Protein AF-A0A0E1X6I6-F1 (afdb_monomer_lite)

Sequence (113 aa):
MNKNIIIKSIAALTILTSVTGVGTTIVEGIQQTAKAEHNVKQVQNTNISPYKGIVRIGSATGFVVGKNTILTNKHVLPGVQVGSTILAHPNGENDTGGYYKVKKSFHTQDLKI

Organism: NCBI:txid548470

pLDDT: mean 78.75, std 18.74, range [41.06, 97.94]

Secondary structure (DSSP, 8-state):
--HHHHHHHHHHHHHHHHHTT----------------------S--SSTTGGGEEEETTEEEEEEETTEEE--GGGGGG--TT-EEEES-BTTTB-S-EEE------GGG---

Structure (mmCIF, N/CA/C/O backbone):
data_AF-A0A0E1X6I6-F1
#
_entry.id   AF-A0A0E1X6I6-F1
#
loop_
_atom_site.group_PDB
_atom_site.id
_atom_site.type_symbol
_atom_site.label_atom_id
_atom_site.label_alt_id
_atom_site.label_comp_id
_atom_site.label_asym_id
_atom_site.label_entity_id
_atom_site.label_seq_id
_atom_site.pdbx_PDB_ins_code
_atom_site.Cartn_x
_atom_site.Cartn_y
_atom_site.Cartn_z
_atom_site.occupancy
_atom_site.B_iso_or_equiv
_atom_site.auth_seq_id
_atom_site.auth_comp_id
_atom_site.auth_asym_id
_atom_site.auth_atom_id
_atom_site.pdbx_PDB_model_num
ATOM 1 N N . MET A 1 1 ? -9.426 58.871 51.198 1.00 53.06 1 MET A N 1
ATOM 2 C CA . MET A 1 1 ? -9.136 57.598 50.498 1.00 53.06 1 MET A CA 1
ATOM 3 C C . MET A 1 1 ? -8.787 56.543 51.543 1.00 53.06 1 MET A C 1
ATOM 5 O O . MET A 1 1 ? -7.884 56.778 52.336 1.00 53.06 1 MET A O 1
ATOM 9 N N . ASN A 1 2 ? -9.558 55.455 51.643 1.00 58.84 2 ASN A N 1
ATOM 10 C CA . ASN A 1 2 ? -9.388 54.471 52.718 1.00 58.84 2 ASN A CA 1
ATOM 11 C C . ASN A 1 2 ? -8.121 53.631 52.466 1.00 58.84 2 ASN A C 1
ATOM 13 O O . ASN A 1 2 ? -8.029 52.949 51.445 1.00 58.84 2 ASN A O 1
ATOM 17 N N . LYS A 1 3 ? -7.149 53.686 53.389 1.00 55.97 3 LYS A N 1
ATOM 18 C CA . LYS A 1 3 ? -5.836 53.017 53.284 1.00 55.97 3 LYS A CA 1
ATOM 19 C C . LYS A 1 3 ? -5.958 51.512 52.990 1.00 55.97 3 LYS A C 1
ATOM 21 O O . LYS A 1 3 ? -5.099 50.948 52.321 1.00 55.97 3 LYS A O 1
ATOM 26 N N . ASN A 1 4 ? -7.066 50.890 53.399 1.00 67.62 4 ASN A N 1
ATOM 27 C CA . ASN A 1 4 ? -7.338 49.467 53.187 1.00 67.62 4 ASN A CA 1
ATOM 28 C C . ASN A 1 4 ? -7.585 49.081 51.716 1.00 67.62 4 ASN A C 1
ATOM 30 O O . ASN A 1 4 ? -7.351 47.936 51.337 1.00 67.62 4 ASN A O 1
ATOM 34 N N . ILE A 1 5 ? -8.056 50.015 50.882 1.00 66.44 5 ILE A N 1
ATOM 35 C CA . ILE A 1 5 ? -8.331 49.758 49.458 1.00 66.44 5 ILE A CA 1
ATOM 36 C C . ILE A 1 5 ? -7.018 49.727 48.667 1.00 66.44 5 ILE A C 1
ATOM 38 O O . ILE A 1 5 ? -6.808 48.835 47.854 1.00 66.44 5 ILE A O 1
ATOM 42 N N . ILE A 1 6 ? -6.099 50.646 48.972 1.00 66.00 6 ILE A N 1
ATOM 43 C CA . ILE A 1 6 ? -4.792 50.755 48.305 1.00 66.00 6 ILE A CA 1
ATOM 44 C C . ILE A 1 6 ? -3.954 49.492 48.547 1.00 66.00 6 ILE A C 1
ATOM 46 O O . ILE A 1 6 ? -3.383 48.936 47.614 1.00 66.00 6 ILE A O 1
ATOM 50 N N . ILE A 1 7 ? -3.930 49.002 49.790 1.00 64.19 7 ILE A N 1
ATOM 51 C CA . ILE A 1 7 ? -3.150 47.816 50.177 1.00 64.19 7 ILE A CA 1
ATOM 52 C C . ILE A 1 7 ? -3.678 46.554 49.480 1.00 64.19 7 ILE A C 1
ATOM 54 O O . ILE A 1 7 ? -2.891 45.749 48.985 1.00 64.19 7 ILE A O 1
AT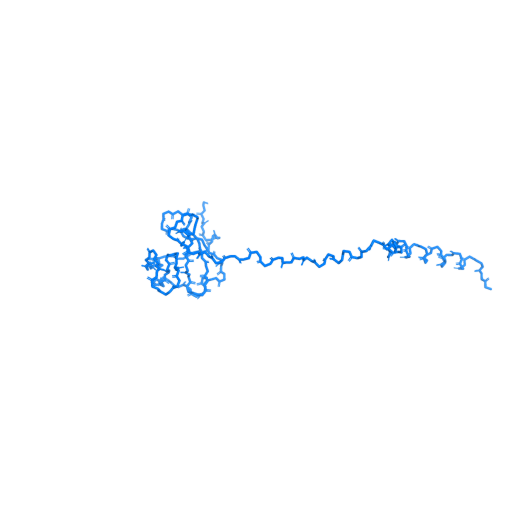OM 58 N N . LYS A 1 8 ? -5.006 46.401 49.376 1.00 60.88 8 LYS A N 1
ATOM 59 C CA . LYS A 1 8 ? -5.627 45.271 48.665 1.00 60.88 8 LYS A CA 1
ATOM 60 C C . LYS A 1 8 ? -5.335 45.303 47.163 1.00 60.88 8 LYS A C 1
ATOM 62 O O . LYS A 1 8 ? -5.052 44.254 46.593 1.00 60.88 8 LYS A O 1
ATOM 67 N N . SER A 1 9 ? -5.340 46.484 46.543 1.00 64.19 9 SER A N 1
ATOM 68 C CA . SER A 1 9 ? -5.000 46.638 45.123 1.00 64.19 9 SER A CA 1
ATOM 69 C C . SER A 1 9 ? -3.532 46.335 44.830 1.00 64.19 9 SER A C 1
ATOM 71 O O . SER A 1 9 ? -3.243 45.694 43.826 1.00 64.19 9 SER A O 1
ATOM 73 N N . ILE A 1 10 ? -2.608 46.739 45.710 1.00 72.00 10 ILE A N 1
ATOM 74 C CA . ILE A 1 10 ? -1.180 46.420 45.561 1.00 72.00 10 ILE A CA 1
ATOM 75 C C . ILE A 1 10 ? -0.957 44.915 45.703 1.00 72.00 10 ILE A C 1
ATOM 77 O O . ILE A 1 10 ? -0.315 44.326 44.843 1.00 72.00 10 ILE A O 1
ATOM 81 N N . ALA A 1 11 ? -1.544 44.271 46.717 1.00 67.88 11 ALA A N 1
ATOM 82 C CA . ALA A 1 11 ? -1.431 42.823 46.886 1.00 67.88 11 ALA A CA 1
ATOM 83 C C . ALA A 1 11 ? -2.009 42.050 45.686 1.00 67.88 11 ALA A C 1
ATOM 85 O O . ALA A 1 11 ? -1.384 41.109 45.202 1.00 67.88 11 ALA A O 1
ATOM 86 N N . ALA A 1 12 ? -3.162 42.474 45.159 1.00 65.75 12 ALA A N 1
ATOM 87 C CA . ALA A 1 12 ? -3.750 41.883 43.959 1.00 65.75 12 ALA A CA 1
ATOM 88 C C . ALA A 1 12 ? -2.872 42.093 42.712 1.00 65.75 12 ALA A C 1
ATOM 90 O O . ALA A 1 12 ? -2.722 41.170 41.917 1.00 65.75 12 ALA A O 1
ATOM 91 N N . LEU A 1 13 ? -2.251 43.268 42.559 1.00 69.00 13 LEU A N 1
ATOM 92 C CA . LEU A 1 13 ? -1.329 43.566 41.462 1.00 69.00 13 LEU A CA 1
ATOM 93 C C . LEU A 1 13 ? -0.035 42.745 41.565 1.00 69.00 13 LEU A C 1
ATOM 95 O O . LEU A 1 13 ? 0.435 42.249 40.552 1.00 69.00 13 LEU A O 1
ATOM 99 N N . THR A 1 14 ? 0.501 42.546 42.773 1.00 63.50 14 THR A N 1
ATOM 100 C CA . THR A 1 14 ? 1.675 41.693 43.026 1.00 63.50 14 THR A CA 1
ATOM 101 C C . THR A 1 14 ? 1.386 40.215 42.765 1.00 63.50 14 THR A C 1
ATOM 103 O O . THR A 1 14 ? 2.248 39.504 42.258 1.00 63.50 14 THR A O 1
ATOM 106 N N . ILE A 1 15 ? 0.178 39.738 43.084 1.00 64.88 15 ILE A N 1
ATOM 107 C CA . ILE A 1 15 ? -0.244 38.376 42.733 1.00 64.88 15 ILE A CA 1
ATOM 108 C C . ILE A 1 15 ? -0.419 38.262 41.219 1.00 64.88 15 ILE A C 1
ATOM 110 O O . ILE A 1 15 ? 0.055 37.302 40.628 1.00 64.88 15 ILE A O 1
ATOM 114 N N . LEU A 1 16 ? -1.040 39.253 40.572 1.00 56.38 16 LEU A N 1
ATOM 115 C CA . LEU A 1 16 ? -1.210 39.272 39.121 1.00 56.38 16 LEU A CA 1
ATOM 116 C C . LEU A 1 16 ? 0.145 39.245 38.398 1.00 56.38 16 LEU A C 1
ATOM 118 O O . LEU A 1 16 ? 0.325 38.422 37.510 1.00 56.38 16 LEU A O 1
ATOM 122 N N . THR A 1 17 ? 1.124 40.052 38.824 1.00 59.00 17 THR A N 1
ATOM 123 C CA . THR A 1 17 ? 2.478 40.052 38.241 1.00 59.00 17 THR A CA 1
ATOM 124 C C . THR A 1 17 ? 3.297 38.804 38.578 1.00 59.00 17 THR A C 1
ATOM 126 O O . THR A 1 17 ? 4.214 38.473 37.823 1.00 59.00 17 THR A O 1
ATOM 129 N N . SER A 1 18 ? 2.978 38.087 39.664 1.00 56.72 18 SER A N 1
ATOM 130 C CA . SER A 1 18 ? 3.620 36.809 39.989 1.00 56.72 18 SER A CA 1
ATOM 131 C C . SER A 1 18 ? 3.018 35.628 39.223 1.00 56.72 18 SER A C 1
ATOM 133 O O . SER A 1 18 ? 3.772 34.741 38.827 1.00 56.72 18 SER A O 1
ATOM 135 N N . VAL A 1 19 ? 1.710 35.630 38.917 1.00 57.09 19 VAL A N 1
ATOM 136 C CA . VAL A 1 19 ? 1.096 34.606 38.046 1.00 57.09 19 VAL A CA 1
ATOM 137 C C . VAL A 1 19 ? 1.307 34.874 36.553 1.00 57.09 19 VAL A C 1
ATOM 139 O O . VAL A 1 19 ? 1.332 33.923 35.776 1.00 57.09 19 VAL A O 1
ATOM 142 N N . THR A 1 20 ? 1.518 36.129 36.136 1.00 53.78 20 THR A N 1
ATOM 143 C CA . THR A 1 20 ? 1.819 36.490 34.735 1.00 53.78 20 THR A CA 1
ATOM 144 C C . THR A 1 20 ? 3.296 36.784 34.465 1.00 53.78 20 THR A C 1
ATOM 146 O O . THR A 1 20 ? 3.613 37.447 33.482 1.00 53.78 20 THR A O 1
ATOM 149 N N . GLY A 1 21 ? 4.210 36.272 35.294 1.00 52.81 21 GLY A N 1
ATOM 150 C CA . GLY A 1 21 ? 5.614 36.115 34.916 1.00 52.81 21 GLY A CA 1
ATOM 151 C C . GLY A 1 21 ? 6.363 37.414 34.616 1.00 52.81 21 GLY A C 1
ATOM 152 O O . GLY A 1 21 ? 6.793 37.638 33.489 1.00 52.81 21 GLY A O 1
ATOM 153 N N . VAL A 1 22 ? 6.667 38.207 35.644 1.00 49.22 22 VAL A N 1
ATOM 154 C CA . VAL A 1 22 ? 7.855 39.084 35.604 1.00 49.22 22 VAL A CA 1
ATOM 155 C C . VAL A 1 22 ? 9.059 38.295 36.117 1.00 49.22 22 VAL A C 1
ATOM 157 O O . VAL A 1 22 ? 9.660 38.583 37.145 1.00 49.22 22 VAL A O 1
ATOM 160 N N . GLY A 1 23 ? 9.369 37.235 35.379 1.00 43.28 23 GLY A N 1
ATOM 161 C CA . GLY A 1 23 ? 10.670 36.592 35.353 1.00 43.28 23 GLY A CA 1
ATOM 162 C C . GLY A 1 23 ? 11.327 36.953 34.033 1.00 43.28 23 GLY A C 1
ATOM 163 O O . GLY A 1 23 ? 11.592 36.076 33.222 1.00 43.28 23 GLY A O 1
ATOM 164 N N . THR A 1 24 ? 11.573 38.243 33.791 1.00 46.12 24 THR A N 1
ATOM 165 C CA . THR A 1 24 ? 12.577 38.660 32.810 1.00 46.12 24 THR A CA 1
ATOM 166 C C . THR A 1 24 ? 13.953 38.381 33.411 1.00 46.12 24 THR A C 1
ATOM 168 O O . THR A 1 24 ? 14.741 39.288 33.670 1.00 46.12 24 THR A O 1
ATOM 171 N N . THR A 1 25 ? 14.261 37.107 33.651 1.00 44.19 25 THR A N 1
ATOM 172 C CA . THR A 1 25 ? 15.604 36.676 33.319 1.00 44.19 25 THR A CA 1
ATOM 173 C C . THR A 1 25 ? 15.683 36.874 31.815 1.00 44.19 25 THR A C 1
ATOM 175 O O . THR A 1 25 ? 14.931 36.283 31.041 1.00 44.19 25 THR A O 1
ATOM 178 N N . ILE A 1 26 ? 16.561 37.778 31.395 1.00 47.53 26 ILE A N 1
ATOM 179 C CA . ILE A 1 26 ? 17.111 37.763 30.047 1.00 47.53 26 ILE A CA 1
ATOM 180 C C . ILE A 1 26 ? 17.920 36.460 29.965 1.00 47.53 26 ILE A C 1
ATOM 182 O O . ILE A 1 26 ? 19.140 36.447 30.041 1.00 47.53 26 ILE A O 1
ATOM 186 N N . VAL A 1 27 ? 17.227 35.324 29.936 1.00 43.34 27 VAL A N 1
ATOM 187 C CA . VAL A 1 27 ? 17.717 34.152 29.240 1.00 43.34 27 VAL A CA 1
ATOM 188 C C . VAL A 1 27 ? 17.558 34.589 27.803 1.00 43.34 27 VAL A C 1
ATOM 190 O O . VAL A 1 27 ? 16.425 34.838 27.383 1.00 43.34 27 VAL A O 1
ATOM 193 N N . GLU A 1 28 ? 18.681 34.814 27.112 1.00 41.31 28 GLU A N 1
ATOM 194 C CA . GLU A 1 28 ? 18.721 34.921 25.653 1.00 41.31 28 GLU A CA 1
ATOM 195 C C . GLU A 1 28 ? 17.601 34.060 25.114 1.00 41.31 28 GLU A C 1
ATOM 197 O O . GLU A 1 28 ? 17.586 32.857 25.380 1.00 41.31 28 GLU A O 1
ATOM 202 N N . GLY A 1 29 ? 16.600 34.707 24.517 1.00 41.06 29 GLY A N 1
ATOM 203 C CA . GLY A 1 29 ? 15.396 34.038 24.089 1.00 41.06 29 GLY A CA 1
ATOM 204 C C . GLY A 1 29 ? 15.802 32.920 23.150 1.00 41.06 29 GLY A C 1
ATOM 205 O O . GLY A 1 29 ? 15.913 33.125 21.944 1.00 41.06 29 GLY A O 1
ATOM 206 N N . ILE A 1 30 ? 15.955 31.713 23.691 1.00 50.22 30 ILE A N 1
ATOM 207 C CA . ILE A 1 30 ? 15.656 30.507 22.965 1.00 50.22 30 ILE A CA 1
ATOM 208 C C . ILE A 1 30 ? 14.159 30.656 22.770 1.00 50.22 30 ILE A C 1
ATOM 210 O O . ILE A 1 30 ? 13.346 30.189 23.566 1.00 50.22 30 ILE A O 1
ATOM 214 N N . GLN A 1 31 ? 13.797 31.400 21.723 1.00 45.81 31 GLN A N 1
ATOM 215 C CA . GLN A 1 31 ? 12.590 31.130 20.995 1.00 45.81 31 GLN A CA 1
ATOM 216 C C . GLN A 1 31 ? 12.594 29.615 20.860 1.00 45.81 31 GLN A C 1
ATOM 218 O O . GLN A 1 31 ? 13.330 29.056 20.047 1.00 45.81 31 GLN A O 1
ATOM 223 N N . GLN A 1 32 ? 11.775 28.936 21.656 1.00 51.53 32 GLN A N 1
ATOM 224 C CA . GLN A 1 32 ? 11.335 27.600 21.313 1.00 51.53 32 GLN A CA 1
ATOM 225 C C . GLN A 1 32 ? 10.344 27.737 20.151 1.00 51.53 32 GLN A C 1
ATOM 227 O O . GLN A 1 32 ? 9.231 27.229 20.176 1.00 51.53 32 GLN A O 1
ATOM 232 N N . THR A 1 33 ? 10.759 28.446 19.098 1.00 50.88 33 THR A N 1
ATOM 233 C CA . THR A 1 33 ? 10.411 28.065 17.749 1.00 50.88 33 THR A CA 1
ATOM 234 C C . THR A 1 33 ? 10.890 26.632 17.677 1.00 50.88 33 THR A C 1
ATOM 236 O O . THR A 1 33 ? 12.098 26.390 17.703 1.00 50.88 33 THR A O 1
ATOM 239 N N . ALA A 1 34 ? 9.962 25.674 17.703 1.00 50.91 34 ALA A N 1
ATOM 240 C CA . ALA A 1 34 ? 10.299 24.304 17.378 1.00 50.91 34 ALA A CA 1
ATOM 241 C C . ALA A 1 34 ? 11.086 24.383 16.071 1.00 50.91 34 ALA A C 1
ATOM 243 O O . ALA A 1 34 ? 10.536 24.772 15.037 1.00 50.91 34 ALA A O 1
ATOM 244 N N . LYS A 1 35 ? 12.396 24.122 16.128 1.00 52.72 35 LYS A N 1
ATOM 245 C CA . LYS A 1 35 ? 13.163 23.905 14.916 1.00 52.72 35 LYS A CA 1
ATOM 246 C C . LYS A 1 35 ? 12.565 22.639 14.333 1.00 52.72 35 LYS A C 1
ATOM 248 O O . LYS A 1 35 ? 12.928 21.537 14.726 1.00 52.72 35 LYS A O 1
ATOM 253 N N . ALA A 1 36 ? 11.590 22.798 13.447 1.00 55.81 36 ALA A N 1
ATOM 254 C CA . ALA A 1 36 ? 11.210 21.755 12.525 1.00 55.81 36 ALA A CA 1
ATOM 255 C C . ALA A 1 36 ? 12.398 21.630 11.575 1.00 55.81 36 ALA A C 1
ATOM 257 O O . ALA A 1 36 ? 12.421 22.209 10.491 1.00 55.81 36 ALA A O 1
ATOM 258 N N . GLU A 1 37 ? 13.458 20.972 12.043 1.00 60.25 37 GLU A N 1
ATOM 259 C CA . GLU A 1 37 ? 14.500 20.506 11.155 1.00 60.25 37 GLU A CA 1
ATOM 260 C C . GLU A 1 37 ? 13.799 19.741 10.038 1.00 60.25 37 GLU A C 1
ATOM 262 O O . GLU A 1 37 ? 12.959 18.868 10.287 1.00 60.25 37 GLU A O 1
ATOM 267 N N . HIS A 1 38 ? 14.096 20.113 8.797 1.00 67.69 38 HIS A N 1
ATOM 268 C CA . HIS A 1 38 ? 13.558 19.438 7.631 1.00 67.69 38 HIS A CA 1
ATOM 269 C C . HIS A 1 38 ? 14.272 18.086 7.474 1.00 67.69 38 HIS A C 1
ATOM 271 O O . HIS A 1 38 ? 15.091 17.876 6.583 1.00 67.69 38 HIS A O 1
ATOM 277 N N . ASN A 1 39 ? 13.959 17.162 8.383 1.00 83.94 39 ASN A N 1
ATOM 278 C CA . ASN A 1 39 ? 14.558 15.836 8.516 1.00 83.94 39 ASN A CA 1
ATOM 279 C C . ASN A 1 39 ? 13.950 14.817 7.539 1.00 83.94 39 ASN A C 1
ATOM 281 O O . ASN A 1 39 ? 13.983 13.609 7.767 1.00 83.94 39 ASN A O 1
ATOM 285 N N . VAL A 1 40 ? 13.394 15.303 6.428 1.00 88.44 40 VAL A N 1
ATOM 286 C CA . VAL A 1 40 ? 12.818 14.479 5.369 1.00 88.44 40 VAL A CA 1
ATOM 287 C C . VAL A 1 40 ? 13.918 14.149 4.370 1.00 88.44 40 VAL A C 1
ATOM 289 O O . VAL A 1 40 ? 14.518 15.039 3.769 1.00 88.44 40 VAL A O 1
ATOM 292 N N . LYS A 1 41 ? 14.168 12.855 4.169 1.00 91.44 41 LYS A N 1
ATOM 293 C CA . LYS A 1 41 ? 15.079 12.353 3.138 1.00 91.44 41 LYS A CA 1
ATOM 294 C C . LYS A 1 41 ? 14.297 11.535 2.126 1.00 91.44 41 LYS A C 1
ATOM 296 O O . LYS A 1 41 ? 13.491 10.686 2.503 1.00 91.44 41 LYS A O 1
ATOM 301 N N . GLN A 1 42 ? 14.565 11.767 0.845 1.00 91.81 42 GLN A N 1
ATOM 302 C CA . GLN A 1 42 ? 14.031 10.920 -0.211 1.00 91.81 42 GLN A CA 1
ATOM 303 C C . GLN A 1 42 ? 14.668 9.530 -0.127 1.00 91.81 42 GLN A C 1
ATOM 305 O O . GLN A 1 42 ? 15.892 9.386 -0.079 1.00 91.81 42 GLN A O 1
ATOM 310 N N . VAL A 1 43 ? 13.824 8.503 -0.109 1.00 94.94 43 VAL A N 1
ATOM 311 C CA . VAL A 1 43 ? 14.259 7.108 -0.140 1.00 94.94 43 VAL A CA 1
ATOM 312 C C . VAL A 1 43 ? 14.672 6.766 -1.567 1.00 94.94 43 VAL A C 1
ATOM 314 O O . VAL A 1 43 ? 13.846 6.813 -2.469 1.00 94.94 43 VAL A O 1
ATOM 317 N N . GLN A 1 44 ? 15.943 6.414 -1.763 1.00 94.94 44 GLN A N 1
ATOM 318 C CA . GLN A 1 44 ? 16.482 6.117 -3.097 1.00 94.94 44 GLN A CA 1
ATOM 319 C C . GLN A 1 44 ? 16.217 4.680 -3.559 1.00 94.94 44 GLN A C 1
ATOM 321 O O . GLN A 1 44 ? 16.194 4.410 -4.754 1.00 94.94 44 GLN A O 1
ATOM 326 N N . ASN A 1 45 ? 16.028 3.751 -2.620 1.00 95.31 45 ASN A N 1
ATOM 327 C CA . ASN A 1 45 ? 15.742 2.351 -2.914 1.00 95.31 45 ASN A CA 1
ATOM 328 C C . ASN A 1 45 ? 14.576 1.869 -2.047 1.00 95.31 45 ASN A C 1
ATOM 330 O O . ASN A 1 45 ? 14.737 1.639 -0.848 1.00 95.31 45 ASN A O 1
ATOM 334 N N . THR A 1 46 ? 13.404 1.707 -2.658 1.00 97.69 46 THR A N 1
ATOM 335 C CA . THR A 1 46 ? 12.185 1.245 -1.982 1.00 97.69 46 THR A CA 1
ATOM 336 C C . THR A 1 46 ? 12.030 -0.280 -1.996 1.00 97.69 46 THR A C 1
ATOM 338 O O . THR A 1 46 ? 11.145 -0.809 -1.328 1.00 97.69 46 THR A O 1
ATOM 341 N N . ASN A 1 47 ? 12.914 -1.008 -2.692 1.00 96.38 47 ASN A N 1
ATOM 342 C C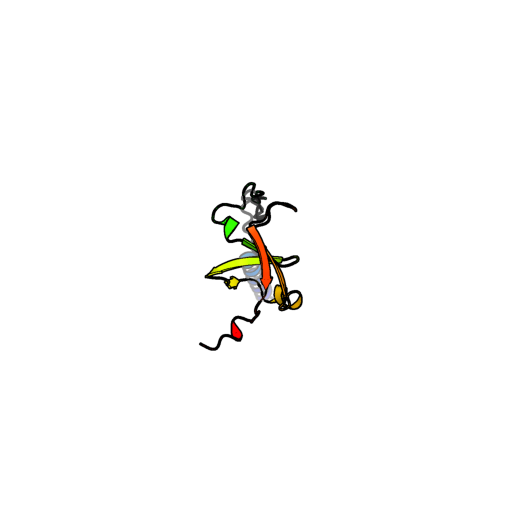A . ASN A 1 47 ? 12.863 -2.467 -2.843 1.00 96.38 47 ASN A CA 1
ATOM 343 C C . ASN A 1 47 ? 13.385 -3.238 -1.614 1.00 96.38 47 ASN A C 1
ATOM 345 O O . ASN A 1 47 ? 13.337 -4.472 -1.582 1.00 96.38 47 ASN A O 1
ATOM 349 N N . ILE A 1 48 ? 13.869 -2.528 -0.592 1.00 96.56 48 ILE A N 1
ATOM 350 C CA . ILE A 1 48 ? 14.410 -3.084 0.654 1.00 96.56 48 ILE A CA 1
ATOM 351 C C . ILE A 1 48 ? 13.519 -2.753 1.857 1.00 96.56 48 ILE A C 1
ATOM 353 O O . ILE A 1 48 ? 12.751 -1.791 1.844 1.00 96.56 48 ILE A O 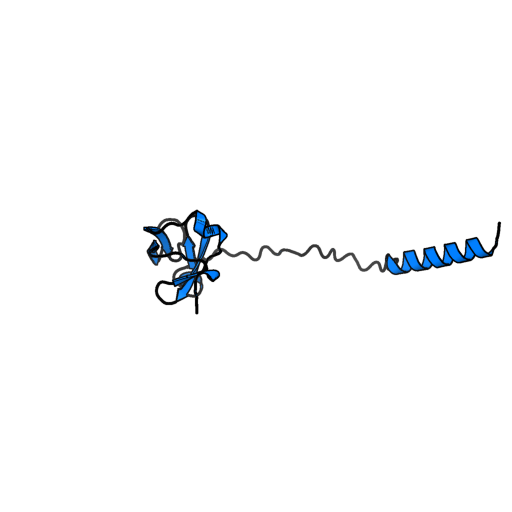1
ATOM 357 N N . SER A 1 49 ? 13.621 -3.550 2.921 1.00 95.94 49 SER A N 1
ATOM 358 C CA . SER A 1 49 ? 12.962 -3.246 4.198 1.00 95.94 49 SER A CA 1
ATOM 359 C C . SER A 1 49 ? 13.543 -1.960 4.818 1.00 95.94 49 SER A C 1
ATOM 361 O O . SER A 1 49 ? 14.756 -1.764 4.723 1.00 95.94 49 SER A O 1
ATOM 363 N N . PRO A 1 50 ? 12.731 -1.088 5.454 1.00 96.31 50 PRO A N 1
ATOM 364 C CA . PRO A 1 50 ? 11.285 -1.215 5.699 1.00 96.31 50 PRO A CA 1
ATOM 365 C C . PRO A 1 50 ? 10.397 -0.722 4.543 1.00 96.31 50 PRO A C 1
ATOM 367 O O . PRO A 1 50 ? 9.194 -0.978 4.536 1.00 96.31 50 PRO A O 1
ATOM 370 N N . TYR A 1 51 ? 10.968 -0.039 3.551 1.00 97.56 51 TYR A N 1
ATOM 371 C CA . TYR A 1 51 ? 10.235 0.650 2.481 1.00 97.56 51 TYR A CA 1
ATOM 372 C C . TYR A 1 51 ? 9.434 -0.288 1.579 1.00 97.56 51 TYR A C 1
ATOM 374 O O . TYR A 1 51 ? 8.350 0.074 1.127 1.00 97.56 51 TYR A O 1
ATOM 382 N N . LYS A 1 52 ? 9.910 -1.525 1.410 1.00 96.56 52 LYS A N 1
ATOM 383 C CA . LYS A 1 52 ? 9.204 -2.588 0.686 1.00 96.56 52 LYS A CA 1
ATOM 384 C C . LYS A 1 52 ? 7.814 -2.882 1.268 1.00 96.56 52 LYS A C 1
ATOM 386 O O . LYS A 1 52 ? 6.939 -3.372 0.562 1.00 96.56 52 LYS A O 1
ATOM 391 N N . GLY A 1 53 ? 7.600 -2.593 2.553 1.00 97.44 53 GLY A N 1
ATOM 392 C CA . GLY A 1 53 ? 6.306 -2.745 3.215 1.00 97.44 53 GLY A CA 1
ATOM 393 C C . GLY A 1 53 ? 5.325 -1.599 2.956 1.00 97.44 53 GLY A C 1
ATOM 394 O O . GLY A 1 53 ? 4.174 -1.701 3.368 1.00 97.44 53 GLY A O 1
ATOM 395 N N . ILE A 1 54 ? 5.739 -0.514 2.301 1.00 97.94 54 ILE A N 1
ATOM 396 C CA . ILE A 1 54 ? 4.896 0.658 2.042 1.00 97.94 54 ILE A CA 1
ATOM 397 C C . ILE A 1 54 ? 4.158 0.490 0.713 1.00 97.94 54 ILE A C 1
ATOM 399 O O . ILE A 1 54 ? 4.692 -0.053 -0.252 1.00 97.94 54 ILE A O 1
ATOM 403 N N . VAL A 1 55 ? 2.919 0.971 0.643 1.00 97.25 55 VAL A N 1
ATOM 404 C CA . VAL A 1 55 ? 2.109 0.943 -0.579 1.00 97.25 55 VAL A CA 1
ATOM 405 C C . VAL A 1 55 ? 1.494 2.306 -0.865 1.00 97.25 55 VAL A C 1
ATOM 407 O O . VAL A 1 55 ? 1.155 3.061 0.051 1.00 97.25 55 VAL A O 1
ATOM 410 N N . ARG A 1 56 ? 1.294 2.599 -2.150 1.00 95.62 56 ARG A N 1
ATOM 411 C CA . ARG A 1 56 ? 0.528 3.757 -2.613 1.00 95.62 56 ARG A CA 1
ATOM 412 C C . ARG A 1 56 ? -0.903 3.337 -2.927 1.00 95.62 56 ARG A C 1
ATOM 414 O O . ARG A 1 56 ? -1.137 2.383 -3.671 1.00 95.62 56 ARG A O 1
ATOM 421 N N . ILE A 1 57 ? -1.854 4.088 -2.386 1.00 94.56 57 ILE A N 1
ATOM 422 C CA . ILE A 1 57 ? -3.292 3.865 -2.517 1.00 94.56 57 ILE A CA 1
ATOM 423 C C . ILE A 1 57 ? -3.904 5.145 -3.092 1.00 94.56 57 ILE A C 1
ATOM 425 O O . ILE A 1 57 ? -4.206 6.082 -2.358 1.00 94.56 57 ILE A O 1
ATOM 429 N N . GLY A 1 58 ? -4.029 5.228 -4.420 1.00 89.50 58 GLY A N 1
ATOM 430 C CA . GLY A 1 58 ? -4.443 6.464 -5.092 1.00 89.50 58 GLY A CA 1
ATOM 431 C C . GLY A 1 58 ? -3.489 7.630 -4.789 1.00 89.50 58 GLY A C 1
ATOM 432 O O . GLY A 1 58 ? -2.313 7.595 -5.165 1.00 89.50 58 GLY A O 1
ATOM 433 N N . SER A 1 59 ? -3.998 8.657 -4.105 1.00 90.06 59 SER A N 1
ATOM 434 C CA . SER A 1 59 ? -3.242 9.825 -3.623 1.00 90.06 59 SER A CA 1
ATOM 435 C C . SER A 1 59 ? -2.771 9.708 -2.165 1.00 90.06 59 SER A C 1
ATOM 437 O O . SER A 1 59 ? -2.308 10.693 -1.597 1.00 90.06 59 SER A O 1
ATOM 439 N N . ALA A 1 60 ? -2.901 8.532 -1.550 1.00 93.81 60 ALA A N 1
ATOM 440 C CA . ALA A 1 60 ? -2.572 8.285 -0.152 1.00 93.81 60 ALA A CA 1
ATOM 441 C C . ALA A 1 60 ? -1.590 7.115 0.024 1.00 93.81 60 ALA A C 1
ATOM 443 O O . ALA A 1 60 ? -1.171 6.462 -0.939 1.00 93.81 60 ALA A O 1
ATOM 444 N N . THR A 1 61 ? -1.256 6.836 1.283 1.00 96.31 61 THR A N 1
ATOM 445 C CA . THR A 1 61 ? -0.276 5.822 1.684 1.00 96.31 61 THR A CA 1
ATOM 446 C C . THR A 1 61 ? -0.919 4.772 2.588 1.00 96.31 61 THR A C 1
ATOM 448 O O . THR A 1 61 ? -1.852 5.044 3.346 1.00 96.31 61 THR A O 1
ATOM 451 N N . GLY A 1 62 ? -0.399 3.554 2.530 1.00 96.31 62 GLY A N 1
ATOM 452 C CA . GLY A 1 62 ? -0.640 2.512 3.519 1.00 96.31 62 GLY A CA 1
ATOM 453 C C . GLY A 1 62 ? 0.608 1.662 3.707 1.00 96.31 62 GLY A C 1
ATOM 454 O O . GLY A 1 62 ? 1.645 1.908 3.086 1.00 96.31 62 GLY A O 1
ATOM 455 N N . PHE A 1 63 ? 0.508 0.639 4.543 1.00 97.75 63 PHE A N 1
ATOM 456 C CA . PHE A 1 63 ? 1.595 -0.311 4.745 1.00 97.75 63 PHE A CA 1
ATOM 457 C C . PHE A 1 63 ? 1.078 -1.725 4.990 1.00 97.75 63 PHE A C 1
ATOM 459 O O . PHE A 1 63 ? -0.018 -1.930 5.511 1.00 97.75 63 PHE A O 1
ATOM 466 N N . VAL A 1 64 ? 1.871 -2.709 4.584 1.00 97.81 64 VAL A N 1
ATOM 467 C CA . VAL A 1 64 ? 1.579 -4.134 4.721 1.00 97.81 64 VAL A CA 1
ATOM 468 C C . VAL A 1 64 ? 1.733 -4.547 6.184 1.00 97.81 64 VAL A C 1
ATOM 470 O O . VAL A 1 64 ? 2.773 -4.316 6.793 1.00 97.81 64 VAL A O 1
ATOM 473 N N . VAL A 1 65 ? 0.702 -5.189 6.736 1.00 96.38 65 VAL A N 1
ATOM 474 C CA . VAL A 1 65 ? 0.673 -5.696 8.126 1.00 96.38 65 VAL A CA 1
ATOM 475 C C . VAL A 1 65 ? 0.595 -7.220 8.207 1.00 96.38 65 VAL A C 1
ATOM 477 O O . VAL A 1 65 ? 0.701 -7.801 9.281 1.00 96.38 65 VAL A O 1
ATOM 480 N N . GLY A 1 66 ? 0.403 -7.888 7.071 1.00 95.69 66 GLY A N 1
ATOM 481 C CA . GLY A 1 66 ? 0.299 -9.338 6.996 1.00 95.69 66 GLY A CA 1
ATOM 482 C C . GLY A 1 66 ? 0.041 -9.806 5.572 1.00 95.69 66 GLY A C 1
ATOM 483 O O . GLY A 1 66 ? -0.004 -9.008 4.632 1.00 95.69 66 GLY A O 1
ATOM 484 N N . LYS A 1 67 ? -0.160 -11.116 5.406 1.00 97.19 67 LYS A N 1
ATOM 485 C CA . LYS A 1 67 ? -0.453 -11.710 4.096 1.00 97.19 67 LYS A CA 1
ATOM 486 C C . LYS A 1 67 ? -1.660 -11.012 3.463 1.00 97.19 67 LYS A C 1
ATOM 488 O O . LYS A 1 67 ? -2.764 -11.061 4.002 1.00 97.19 67 LYS A O 1
ATOM 493 N N . ASN A 1 68 ? -1.432 -10.370 2.317 1.00 95.88 68 ASN A N 1
ATOM 494 C CA . ASN A 1 68 ? -2.439 -9.659 1.522 1.00 95.88 68 ASN A CA 1
ATOM 495 C C . ASN A 1 68 ? -3.257 -8.613 2.308 1.00 95.88 68 ASN A C 1
ATOM 497 O O . ASN A 1 68 ? -4.389 -8.318 1.930 1.00 95.88 68 ASN A O 1
ATOM 501 N N . THR A 1 69 ? -2.708 -8.078 3.404 1.00 95.38 69 THR A N 1
ATOM 502 C CA . THR A 1 69 ? -3.418 -7.160 4.302 1.00 95.38 69 THR A CA 1
ATOM 503 C C . THR A 1 69 ? -2.603 -5.891 4.489 1.00 95.38 69 THR A C 1
ATOM 505 O O . THR A 1 69 ? -1.427 -5.942 4.854 1.00 95.38 69 THR A O 1
ATOM 508 N N . ILE A 1 70 ? -3.241 -4.752 4.236 1.00 95.69 70 ILE A N 1
ATOM 509 C CA . ILE A 1 70 ? -2.651 -3.418 4.328 1.00 95.69 70 ILE 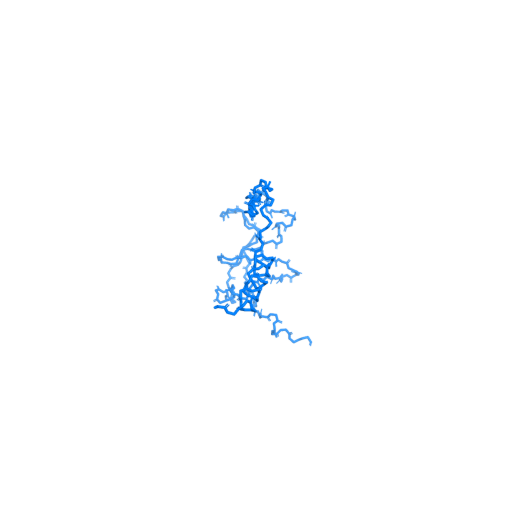A CA 1
ATOM 510 C C . ILE A 1 70 ? -3.481 -2.588 5.297 1.00 95.69 70 ILE A C 1
ATOM 512 O O . ILE A 1 70 ? -4.709 -2.669 5.289 1.00 95.69 70 ILE A O 1
ATOM 516 N N . LEU A 1 71 ? -2.803 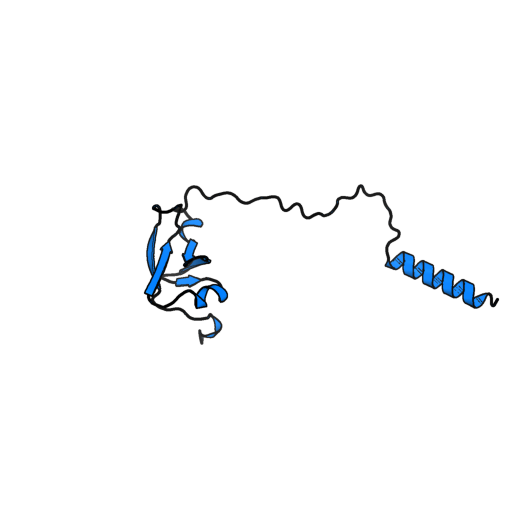-1.766 6.090 1.00 94.94 71 LEU A N 1
ATOM 517 C CA . LEU A 1 71 ? -3.424 -0.754 6.927 1.00 94.94 71 LEU A CA 1
ATOM 518 C C . LEU A 1 71 ? -3.254 0.632 6.294 1.00 94.94 71 LEU A C 1
ATOM 520 O O . LEU A 1 71 ? -2.195 0.977 5.770 1.00 94.94 71 LEU A O 1
ATOM 524 N N . THR A 1 72 ? -4.316 1.427 6.349 1.00 94.56 72 THR A N 1
ATOM 525 C CA . THR A 1 72 ? -4.339 2.838 5.951 1.00 94.56 72 THR A CA 1
ATOM 526 C C . THR A 1 72 ? -5.368 3.583 6.806 1.00 94.56 72 THR A C 1
ATOM 528 O O . THR A 1 72 ? -6.077 2.975 7.614 1.00 94.56 72 THR A O 1
ATOM 531 N N . ASN A 1 73 ? -5.454 4.902 6.668 1.00 91.75 73 ASN A N 1
ATOM 532 C CA . ASN A 1 73 ? -6.400 5.707 7.429 1.00 91.75 73 ASN A CA 1
ATOM 533 C C . ASN A 1 73 ? -7.821 5.626 6.850 1.00 91.75 73 ASN A C 1
ATOM 535 O O . ASN A 1 73 ? -8.022 5.530 5.642 1.00 91.75 73 ASN A O 1
ATOM 539 N N . LYS A 1 74 ? -8.830 5.771 7.721 1.00 89.25 74 LYS A N 1
ATOM 540 C CA . LYS A 1 74 ? -10.256 5.767 7.344 1.00 89.25 74 LYS A CA 1
ATOM 541 C C . LYS A 1 74 ? -10.591 6.760 6.226 1.00 89.25 74 LYS A C 1
ATO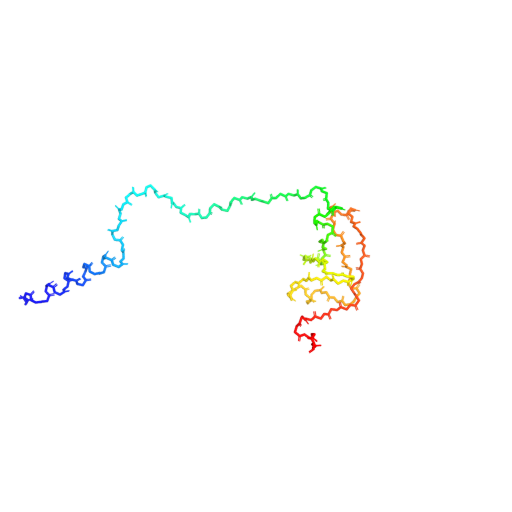M 543 O O . LYS A 1 74 ? -11.374 6.434 5.344 1.00 89.25 74 LYS A O 1
ATOM 548 N N . HIS A 1 75 ? -9.980 7.945 6.238 1.00 90.06 75 HIS A N 1
ATOM 549 C CA . HIS A 1 75 ? -10.239 8.986 5.239 1.00 90.06 75 HIS A CA 1
ATOM 550 C C . HIS A 1 75 ? -9.747 8.629 3.824 1.00 90.06 75 HIS A C 1
ATOM 552 O O . HIS A 1 75 ? -10.108 9.314 2.875 1.00 90.06 75 HIS A O 1
ATOM 558 N N . VAL A 1 76 ? -8.951 7.565 3.664 1.00 90.44 76 VAL A N 1
ATOM 559 C CA . VAL A 1 76 ? -8.485 7.078 2.355 1.00 90.44 76 VAL A CA 1
ATOM 560 C C . VAL A 1 76 ? -9.554 6.222 1.668 1.00 90.44 76 VAL A C 1
ATOM 562 O O . VAL A 1 76 ? -9.683 6.248 0.447 1.00 90.44 76 VAL A O 1
ATOM 565 N N . LEU A 1 77 ? -10.363 5.491 2.444 1.00 79.75 77 LEU A N 1
ATOM 566 C CA . LEU A 1 77 ? -11.319 4.505 1.930 1.00 79.75 77 LEU A CA 1
ATOM 567 C C . LEU A 1 77 ? -12.439 5.058 1.033 1.00 79.75 77 LEU A C 1
ATOM 569 O O . LEU A 1 77 ? -12.794 4.351 0.094 1.00 79.75 77 LEU A O 1
ATOM 573 N N . PRO A 1 78 ? -12.985 6.278 1.226 1.00 78.12 78 PRO A N 1
ATOM 574 C CA . PRO A 1 78 ? -13.980 6.827 0.302 1.00 78.12 78 PRO A CA 1
ATOM 575 C C . PRO A 1 78 ? -13.499 6.893 -1.158 1.00 78.12 78 PRO A C 1
ATOM 577 O O . PRO A 1 78 ? -14.315 6.827 -2.071 1.00 78.12 78 PRO A O 1
ATOM 580 N N . GLY A 1 79 ? -12.181 6.979 -1.384 1.00 71.31 79 GLY A N 1
ATOM 581 C CA . GLY A 1 79 ? -11.564 6.947 -2.714 1.00 71.31 79 GLY A CA 1
ATOM 582 C C . GLY A 1 79 ? -11.138 5.555 -3.198 1.00 71.31 79 GLY A C 1
ATOM 583 O O . GLY A 1 79 ? -10.546 5.445 -4.270 1.00 71.31 79 GLY A O 1
ATOM 584 N N . VAL A 1 80 ? -11.390 4.492 -2.424 1.00 83.06 80 VAL A N 1
ATOM 585 C CA . VAL A 1 80 ? -10.881 3.137 -2.683 1.00 83.06 80 VAL A CA 1
ATOM 586 C C . VAL A 1 80 ? -12.029 2.136 -2.681 1.00 83.06 80 VAL A C 1
ATOM 588 O O . VAL A 1 80 ? -12.577 1.779 -1.639 1.00 83.06 80 VAL A O 1
ATOM 591 N N . GLN A 1 81 ? -12.356 1.634 -3.865 1.00 86.88 81 GLN A N 1
ATOM 592 C CA . GLN A 1 81 ? -13.385 0.621 -4.065 1.00 86.88 81 GLN A CA 1
ATOM 593 C C . GLN A 1 81 ? -12.746 -0.758 -4.263 1.00 86.88 81 GLN A C 1
ATOM 595 O O . GLN A 1 81 ? -11.552 -0.895 -4.550 1.00 86.88 81 GLN A O 1
ATOM 600 N N . VAL A 1 82 ? -13.549 -1.813 -4.130 1.00 90.50 82 VAL A N 1
ATOM 601 C CA . VAL A 1 82 ? -13.131 -3.148 -4.572 1.00 90.50 82 VAL A CA 1
ATOM 602 C C . VAL A 1 82 ? -12.816 -3.082 -6.072 1.00 90.50 82 VAL A C 1
ATOM 604 O O . VAL A 1 82 ? -13.595 -2.547 -6.852 1.00 90.50 82 VAL A O 1
ATOM 607 N N . GLY A 1 83 ? -11.647 -3.586 -6.471 1.00 91.81 83 GLY A N 1
ATOM 608 C CA . GLY A 1 83 ? -11.122 -3.484 -7.837 1.00 91.81 83 GLY A CA 1
ATOM 609 C C . GLY A 1 83 ? -10.209 -2.276 -8.097 1.00 91.81 83 GLY A C 1
ATOM 610 O O . GLY A 1 83 ? -9.545 -2.238 -9.141 1.00 91.81 83 GLY A O 1
ATOM 611 N N . SER A 1 84 ? -10.093 -1.327 -7.159 1.00 93.00 84 SER A N 1
ATOM 612 C CA . SER A 1 84 ? -9.087 -0.261 -7.236 1.00 93.00 84 SER A CA 1
ATOM 613 C C . SER A 1 84 ? -7.672 -0.846 -7.259 1.00 93.00 84 SER A C 1
ATOM 615 O O . SER A 1 84 ? -7.391 -1.859 -6.612 1.00 93.00 84 SER A O 1
ATOM 617 N N . THR A 1 85 ? -6.779 -0.213 -8.020 1.00 95.12 85 THR A N 1
ATOM 618 C CA . THR A 1 85 ? -5.366 -0.600 -8.082 1.00 95.12 85 THR A CA 1
ATOM 619 C C . THR A 1 85 ? -4.575 0.092 -6.973 1.00 95.12 85 THR A C 1
ATOM 621 O O . THR A 1 85 ? -4.710 1.297 -6.771 1.00 95.12 85 THR A O 1
ATOM 624 N N . ILE A 1 86 ? -3.717 -0.664 -6.297 1.00 95.25 86 ILE A N 1
ATOM 625 C CA . ILE A 1 86 ? -2.689 -0.176 -5.372 1.00 95.25 86 ILE A CA 1
ATOM 626 C C . ILE A 1 86 ? -1.306 -0.529 -5.927 1.00 95.25 86 ILE A C 1
ATOM 628 O O . ILE A 1 86 ? -1.155 -1.540 -6.619 1.00 95.25 86 ILE A O 1
ATOM 632 N N . LEU A 1 87 ? -0.304 0.298 -5.635 1.00 96.75 87 LEU A N 1
ATOM 633 C CA . LEU A 1 87 ? 1.072 0.094 -6.093 1.00 96.75 87 LEU A CA 1
ATOM 634 C C . LEU A 1 87 ? 1.951 -0.287 -4.901 1.00 96.75 87 LEU A C 1
ATOM 636 O O . LEU A 1 87 ? 1.928 0.394 -3.872 1.00 96.75 87 LEU A O 1
ATOM 640 N N . ALA A 1 88 ? 2.739 -1.351 -5.037 1.00 97.88 88 ALA A N 1
ATOM 641 C CA . ALA A 1 88 ? 3.687 -1.759 -4.006 1.00 97.88 88 ALA A CA 1
ATOM 642 C C . ALA A 1 88 ? 4.977 -0.932 -4.094 1.00 97.88 88 ALA A C 1
ATOM 644 O O . ALA A 1 88 ? 5.639 -0.927 -5.130 1.00 97.88 88 ALA A O 1
ATOM 645 N N . HIS A 1 89 ? 5.308 -0.225 -3.010 1.00 97.44 89 HIS A N 1
ATOM 646 C CA . HIS A 1 89 ? 6.548 0.534 -2.805 1.00 97.44 89 HIS A CA 1
ATOM 647 C C . HIS A 1 89 ? 7.097 1.274 -4.049 1.00 97.44 89 HIS A C 1
ATOM 649 O O . HIS A 1 89 ? 8.265 1.093 -4.401 1.00 97.44 89 HIS A O 1
ATOM 655 N N . PRO A 1 90 ? 6.281 2.090 -4.747 1.00 97.12 90 PRO A N 1
ATOM 656 C CA . PRO A 1 90 ? 6.730 2.743 -5.970 1.00 97.12 90 PRO A CA 1
ATOM 657 C C . PRO A 1 90 ? 7.871 3.738 -5.705 1.00 97.12 90 PRO A C 1
ATOM 659 O O . PRO A 1 90 ? 7.874 4.425 -4.682 1.00 97.12 90 PRO A O 1
ATOM 662 N N . ASN A 1 91 ? 8.802 3.841 -6.651 1.00 96.31 91 ASN A N 1
ATOM 663 C CA . ASN A 1 91 ? 9.895 4.808 -6.676 1.00 96.31 91 ASN A CA 1
ATOM 664 C C . ASN A 1 91 ? 9.932 5.504 -8.046 1.00 96.31 91 ASN A C 1
ATOM 666 O O . ASN A 1 91 ? 10.577 5.056 -8.989 1.00 96.31 91 ASN A O 1
ATOM 670 N N . GLY A 1 92 ? 9.172 6.590 -8.182 1.00 90.25 92 GLY A N 1
ATOM 671 C CA . GLY A 1 92 ? 8.868 7.173 -9.491 1.00 90.25 92 GLY A CA 1
ATOM 672 C C . GLY A 1 92 ? 7.724 6.438 -10.199 1.00 90.25 92 GLY A C 1
ATOM 673 O O . GLY A 1 92 ? 6.882 5.816 -9.550 1.00 90.25 92 GLY A O 1
ATOM 674 N N . GLU A 1 93 ? 7.651 6.559 -11.527 1.00 82.94 93 GLU A N 1
ATOM 675 C CA . GLU A 1 93 ? 6.500 6.075 -12.310 1.00 82.94 93 GLU A CA 1
ATOM 676 C C . GLU A 1 93 ? 6.588 4.592 -12.696 1.00 82.94 93 GLU A C 1
ATOM 678 O O . GLU A 1 93 ? 5.562 3.919 -12.755 1.00 82.94 93 GLU A O 1
ATOM 683 N N . ASN A 1 94 ? 7.802 4.075 -12.922 1.00 84.88 94 ASN A N 1
ATOM 684 C CA . ASN A 1 94 ? 8.013 2.752 -13.526 1.00 84.88 94 ASN A CA 1
ATOM 685 C C . ASN A 1 94 ? 8.646 1.710 -12.584 1.00 84.88 94 ASN A C 1
ATOM 687 O O . ASN A 1 94 ? 8.614 0.523 -12.899 1.00 84.88 94 ASN A O 1
ATOM 691 N N . ASP A 1 95 ? 9.207 2.120 -11.443 1.00 91.00 95 ASP A N 1
ATOM 692 C CA . ASP A 1 95 ? 9.782 1.206 -10.445 1.00 91.00 95 ASP A CA 1
ATOM 693 C C . ASP A 1 95 ? 8.756 0.949 -9.337 1.00 91.00 95 ASP A C 1
ATOM 695 O O . ASP A 1 95 ? 8.372 1.858 -8.600 1.00 91.00 95 ASP A O 1
ATOM 699 N N . THR A 1 96 ? 8.255 -0.283 -9.251 1.00 95.31 96 THR A N 1
ATOM 700 C CA . THR A 1 96 ? 7.276 -0.712 -8.246 1.00 95.31 96 THR A CA 1
ATOM 701 C C . THR A 1 96 ? 7.334 -2.229 -8.059 1.00 95.31 96 THR A C 1
ATOM 703 O O . THR A 1 96 ? 7.601 -2.976 -8.997 1.00 95.31 96 THR A O 1
ATOM 706 N N . GLY A 1 97 ? 6.996 -2.714 -6.862 1.00 95.50 97 GLY A N 1
ATOM 707 C CA . GLY A 1 97 ? 6.830 -4.142 -6.558 1.00 95.50 97 GLY A CA 1
ATOM 708 C C . GLY A 1 97 ? 5.580 -4.790 -7.157 1.00 95.50 97 GLY A C 1
ATOM 709 O O . GLY A 1 97 ? 5.233 -5.918 -6.795 1.00 95.50 97 GLY A O 1
ATOM 710 N N . GLY A 1 98 ? 4.867 -4.064 -8.018 1.00 96.56 98 GLY A N 1
ATOM 711 C CA . GLY A 1 98 ? 3.717 -4.544 -8.768 1.00 96.56 98 GLY A CA 1
ATOM 712 C C . GLY A 1 98 ? 2.418 -3.805 -8.461 1.00 96.56 98 GLY A C 1
ATOM 713 O O . GLY A 1 98 ? 2.293 -3.040 -7.500 1.00 96.56 98 GLY A O 1
ATOM 714 N N . TYR A 1 99 ? 1.433 -4.088 -9.307 1.00 96.69 99 TYR A N 1
ATOM 715 C CA . TYR A 1 99 ? 0.087 -3.535 -9.251 1.00 96.69 99 TYR A CA 1
ATOM 716 C C . TYR A 1 99 ? -0.865 -4.586 -8.686 1.00 96.69 99 TYR A C 1
ATOM 718 O O . TYR A 1 99 ? -1.021 -5.663 -9.260 1.00 96.69 99 TYR A O 1
ATOM 726 N N . TYR A 1 100 ? -1.530 -4.269 -7.579 1.00 97.06 100 TYR A N 1
ATOM 727 C CA . TYR A 1 100 ? -2.442 -5.193 -6.908 1.00 97.06 100 TYR A CA 1
ATOM 728 C C . TYR A 1 100 ? -3.851 -4.621 -6.877 1.00 97.06 100 TYR A C 1
ATOM 730 O O . TYR A 1 100 ? -4.052 -3.408 -6.840 1.00 97.06 100 TYR A O 1
ATOM 738 N N . LYS A 1 101 ? -4.848 -5.502 -6.898 1.00 96.69 101 LYS A N 1
ATOM 739 C CA . LYS A 1 101 ? -6.261 -5.125 -6.857 1.00 96.69 101 LYS A CA 1
ATOM 740 C C . LYS A 1 101 ? -6.807 -5.268 -5.444 1.00 96.69 101 LYS A C 1
ATOM 742 O O . LYS A 1 101 ? -6.616 -6.300 -4.801 1.00 96.69 101 LYS A O 1
ATOM 747 N N . VAL A 1 102 ? -7.523 -4.251 -4.972 1.00 94.44 102 VAL A N 1
ATOM 748 C CA . VAL A 1 102 ? -8.228 -4.307 -3.687 1.00 94.44 102 VAL A CA 1
ATOM 749 C C . VAL A 1 102 ? -9.357 -5.325 -3.791 1.00 94.44 102 VAL A C 1
ATOM 751 O O . VAL A 1 102 ? -10.288 -5.146 -4.569 1.00 94.44 102 VAL A O 1
ATOM 754 N N . LYS A 1 103 ? -9.285 -6.402 -3.004 1.00 94.56 103 LYS A N 1
ATOM 755 C CA . LYS A 1 103 ? -10.330 -7.439 -2.966 1.00 94.56 103 LYS A CA 1
ATOM 756 C C . LYS A 1 103 ? -11.442 -7.119 -1.966 1.00 94.56 103 LYS A C 1
ATOM 758 O O . LYS A 1 103 ? -12.585 -7.514 -2.166 1.00 94.56 103 LYS A O 1
ATOM 763 N N . LYS A 1 104 ? -11.096 -6.451 -0.867 1.00 91.25 104 LYS A N 1
ATOM 764 C CA . LYS A 1 104 ? -12.006 -6.122 0.231 1.00 91.25 104 LYS A CA 1
ATOM 765 C C . LYS A 1 104 ? -11.471 -4.902 0.977 1.00 91.25 104 LYS A C 1
ATOM 767 O O . LYS A 1 104 ? -10.262 -4.799 1.172 1.00 91.25 104 LYS A O 1
ATOM 772 N N . SER A 1 105 ? -12.366 -4.028 1.418 1.00 85.69 105 SER A N 1
ATOM 773 C CA . SER A 1 105 ? -12.092 -2.954 2.373 1.00 85.69 105 SER A CA 1
ATOM 774 C C . SER A 1 105 ? -13.089 -3.047 3.529 1.00 85.69 105 SER A C 1
ATOM 776 O O . SER A 1 105 ? -14.222 -3.492 3.351 1.00 85.69 105 SER A O 1
ATOM 778 N N . PHE A 1 106 ? -12.645 -2.711 4.735 1.00 83.56 106 PHE A N 1
ATOM 779 C CA . PHE A 1 106 ? -13.466 -2.674 5.945 1.00 83.56 106 PHE A CA 1
ATOM 780 C C . PHE A 1 106 ? -12.834 -1.695 6.929 1.00 83.56 106 PHE A C 1
ATOM 782 O O . PHE A 1 106 ? -11.621 -1.467 6.891 1.00 83.56 106 PHE A O 1
ATOM 789 N N . HIS A 1 107 ? -13.640 -1.112 7.809 1.00 79.94 107 HIS A N 1
ATOM 790 C CA . HIS A 1 107 ? -13.109 -0.348 8.926 1.00 79.94 107 HIS A CA 1
ATOM 791 C C . HIS A 1 107 ? -12.750 -1.311 10.050 1.00 79.94 107 HIS A C 1
ATOM 793 O O . HIS A 1 107 ? -13.415 -2.323 10.248 1.00 79.94 107 HIS A O 1
ATOM 799 N N . THR A 1 108 ? -11.727 -0.988 10.838 1.00 67.69 108 THR A N 1
ATOM 800 C CA . THR A 1 108 ? -11.335 -1.819 11.987 1.00 67.69 108 THR A CA 1
ATOM 801 C C . THR A 1 108 ? -12.486 -2.031 12.980 1.00 67.69 108 THR A C 1
ATOM 803 O O . THR A 1 108 ? -12.530 -3.057 13.640 1.00 67.69 108 THR A O 1
ATOM 806 N N . GLN A 1 109 ? -13.454 -1.110 13.039 1.00 65.50 109 GLN A N 1
ATOM 807 C CA . GLN A 1 109 ? -14.661 -1.243 13.869 1.00 65.50 109 GLN A CA 1
ATOM 808 C C . GLN A 1 109 ? -15.659 -2.296 13.345 1.00 65.50 109 GLN A C 1
ATOM 810 O O . GLN A 1 109 ? -16.514 -2.748 14.098 1.00 65.50 109 GLN A O 1
ATOM 815 N N . ASP A 1 110 ? -15.540 -2.708 12.080 1.00 63.47 110 ASP A N 1
ATOM 816 C CA . ASP A 1 110 ? -16.398 -3.720 11.450 1.00 63.47 110 ASP A CA 1
ATOM 817 C C . ASP A 1 110 ? -15.885 -5.154 11.697 1.00 63.47 110 ASP A C 1
ATOM 819 O O . ASP A 1 110 ? -16.580 -6.132 11.408 1.00 63.47 110 ASP A O 1
ATOM 823 N N . LEU A 1 111 ? -14.664 -5.303 12.227 1.00 60.91 111 LEU A N 1
ATOM 824 C CA . LEU A 1 111 ? -14.118 -6.584 12.669 1.00 60.91 111 LEU A CA 1
ATOM 825 C C . LEU A 1 111 ? -14.723 -6.929 14.034 1.00 60.91 111 LEU A C 1
ATOM 827 O O . LEU A 1 111 ? -14.190 -6.553 15.075 1.00 60.91 111 LEU A O 1
ATOM 831 N N . LYS A 1 112 ? -15.845 -7.656 14.030 1.00 55.16 112 LYS A N 1
ATOM 832 C CA . LYS A 1 112 ? -16.294 -8.380 15.225 1.00 55.16 112 LYS A CA 1
ATOM 833 C C . LYS A 1 112 ? -15.288 -9.503 15.490 1.00 55.16 112 LYS A C 1
ATOM 835 O O . LYS A 1 112 ? -15.178 -10.412 14.668 1.00 55.16 112 LYS A O 1
ATOM 840 N N . ILE A 1 113 ? -14.537 -9.381 16.581 1.00 52.62 113 ILE A N 1
ATOM 841 C CA . ILE A 1 113 ? -13.735 -10.466 17.160 1.00 52.62 113 ILE A CA 1
ATOM 842 C C . ILE A 1 113 ? -14.632 -11.225 18.132 1.00 52.62 113 ILE A C 1
ATOM 844 O O . ILE A 1 113 ? -15.370 -10.536 18.875 1.00 52.62 113 ILE A O 1
#

InterPro domains:
  IPR001254 Serine proteases, trypsin domain [PF00089] (45-101)
  IPR008256 Peptidase S1B [PR00839] (40-57)
  IPR008256 Peptidase S1B [PR00839] (60-77)
  IPR009003 Peptidase S1, PA clan [SSF50494] (31-107)
  IPR028301 Serine proteases, V8 family, histidine active site [PS00672] (61-75)

Foldseek 3Di:
DDPVVVVVVVVVVVVVCVVVDPPPPPPVDPPPPVPPPVPDDDDPDLVDPPSQQKKAQPPAIWGDPDDVDIDDDPVSPVVADFQGWMFGNDDPDPDTPDIDTRHDDDDPVPDDD

Radius of gyration: 28.6 Å; chains: 1; bounding box: 35×69×67 Å